Protein AF-A0A0M5JER2-F1 (afdb_monomer_lite)

Sequence (80 aa):
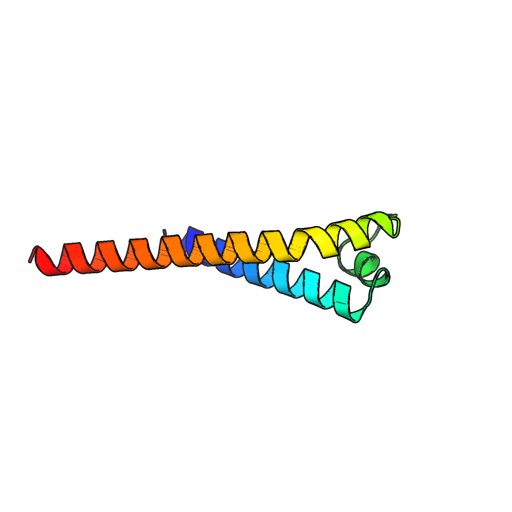MAYLLENLKASLEQTKERLNLLNERGVEALNILYPGLNYGGMLYYQLIETLPKQIEQLEKRIEEMENKEILKTNQLSDAI

Radius of gyration: 17.8 Å; chains: 1; bounding box: 37×17×54 Å

Structure (mmCIF, N/CA/C/O backbone):
data_AF-A0A0M5JER2-F1
#
_entry.id   AF-A0A0M5JER2-F1
#
loop_
_atom_site.group_PDB
_atom_site.id
_atom_site.type_symbol
_atom_site.label_atom_id
_atom_site.label_alt_id
_atom_site.label_comp_id
_atom_site.label_asym_id
_atom_site.label_entity_id
_atom_site.label_seq_id
_atom_site.pdbx_PDB_ins_code
_atom_site.Cartn_x
_atom_site.Cartn_y
_atom_site.Cartn_z
_atom_site.occupancy
_atom_site.B_iso_or_equiv
_atom_site.auth_seq_id
_atom_site.auth_comp_id
_atom_site.auth_asym_id
_atom_site.auth_atom_id
_atom_site.pdbx_PDB_model_num
ATOM 1 N N . MET A 1 1 ? -20.176 2.861 9.622 1.00 63.75 1 MET A N 1
ATOM 2 C CA . MET A 1 1 ? -18.786 2.610 10.051 1.00 63.75 1 MET A CA 1
ATOM 3 C C . MET A 1 1 ? -18.231 1.383 9.331 1.00 63.75 1 MET A C 1
ATOM 5 O O . MET A 1 1 ? -17.271 1.555 8.598 1.00 63.75 1 MET A O 1
ATOM 9 N N . ALA A 1 2 ? -18.933 0.241 9.365 1.00 69.69 2 ALA A N 1
ATOM 10 C CA . ALA A 1 2 ? -18.611 -0.972 8.591 1.00 69.69 2 ALA A CA 1
ATOM 11 C C . ALA A 1 2 ? -18.240 -0.735 7.107 1.00 69.69 2 ALA A C 1
ATOM 13 O O . ALA A 1 2 ? -17.159 -1.124 6.685 1.00 69.69 2 ALA A O 1
ATOM 14 N N . TYR A 1 3 ? -19.063 -0.000 6.344 1.00 84.06 3 TYR A N 1
ATOM 15 C CA . TYR A 1 3 ? -18.775 0.301 4.929 1.00 84.06 3 TYR A CA 1
ATOM 16 C C . TYR A 1 3 ? -17.483 1.116 4.721 1.00 84.06 3 TYR A C 1
ATOM 18 O O . TYR A 1 3 ? -16.778 0.944 3.735 1.00 84.06 3 TYR A O 1
ATOM 26 N N . LEU A 1 4 ? -17.140 2.008 5.658 1.00 89.12 4 LEU A N 1
ATOM 27 C CA . LEU A 1 4 ? -15.908 2.798 5.575 1.00 89.12 4 LEU A CA 1
ATOM 28 C C . LEU A 1 4 ? -14.674 1.926 5.840 1.00 89.12 4 LEU A C 1
ATOM 30 O O . LEU A 1 4 ? -13.676 2.060 5.136 1.00 89.12 4 LEU A O 1
ATOM 34 N N . LEU A 1 5 ? -14.756 1.034 6.830 1.00 91.44 5 LEU A N 1
ATOM 35 C CA . LEU A 1 5 ? -13.687 0.092 7.153 1.00 91.44 5 LEU A CA 1
ATOM 36 C C . LEU A 1 5 ? -13.436 -0.884 5.997 1.00 91.44 5 LEU A C 1
ATOM 38 O O . LEU A 1 5 ? -12.290 -1.101 5.616 1.00 91.44 5 LEU A O 1
ATOM 42 N N . GLU A 1 6 ? -14.503 -1.417 5.404 1.00 92.19 6 GLU A N 1
ATOM 43 C CA . GLU A 1 6 ? -14.431 -2.306 4.243 1.00 92.19 6 GLU A CA 1
ATOM 44 C C . GLU A 1 6 ? -13.794 -1.611 3.032 1.00 92.19 6 GLU A C 1
ATOM 46 O O . GLU A 1 6 ? -12.858 -2.143 2.438 1.00 92.19 6 GLU A O 1
ATOM 51 N N . ASN A 1 7 ? -14.198 -0.370 2.738 1.00 94.81 7 ASN A N 1
ATOM 52 C CA . ASN A 1 7 ? -13.581 0.422 1.670 1.00 94.81 7 ASN A CA 1
ATOM 53 C C . ASN A 1 7 ? -12.087 0.668 1.907 1.00 94.81 7 ASN A C 1
ATOM 55 O O . ASN A 1 7 ? -11.301 0.672 0.961 1.00 94.81 7 ASN A O 1
ATOM 59 N N . LEU A 1 8 ? -11.675 0.884 3.157 1.00 94.25 8 LEU A N 1
ATOM 60 C CA . LEU A 1 8 ? -10.267 1.109 3.477 1.00 94.25 8 LEU A CA 1
ATOM 61 C C . LEU A 1 8 ? -9.440 -0.169 3.378 1.00 94.25 8 LEU A C 1
ATOM 63 O O . LEU A 1 8 ? -8.324 -0.108 2.869 1.00 94.25 8 LEU A O 1
ATOM 67 N N . LYS A 1 9 ? -9.994 -1.319 3.776 1.00 95.25 9 LYS A N 1
ATOM 68 C CA . LYS A 1 9 ? -9.368 -2.630 3.557 1.00 95.25 9 LYS A CA 1
ATOM 69 C C . LYS A 1 9 ? -9.208 -2.925 2.065 1.00 95.25 9 LYS A C 1
ATOM 71 O O . LYS A 1 9 ? -8.108 -3.259 1.636 1.00 95.25 9 LYS A O 1
ATOM 76 N N . ALA A 1 10 ? -10.248 -2.686 1.264 1.00 96.81 10 ALA A N 1
ATOM 77 C CA . ALA A 1 10 ? -10.170 -2.825 -0.189 1.00 96.81 10 ALA A CA 1
ATOM 78 C C . ALA A 1 10 ? -9.115 -1.883 -0.802 1.00 96.81 10 ALA A C 1
ATOM 80 O O . ALA A 1 10 ? -8.304 -2.303 -1.625 1.00 96.81 10 ALA A O 1
ATOM 81 N N . SER A 1 11 ? -9.069 -0.621 -0.360 1.00 96.12 11 SER A N 1
ATOM 82 C CA . SER A 1 11 ? -8.056 0.342 -0.809 1.00 96.12 11 SER A CA 1
ATOM 83 C C . SER A 1 11 ? -6.637 -0.090 -0.430 1.00 96.12 11 SER A C 1
ATOM 85 O O . SER A 1 11 ? -5.710 0.115 -1.215 1.00 96.12 11 SER A O 1
ATOM 87 N N . LEU A 1 12 ? -6.444 -0.664 0.761 1.00 97.75 12 LEU A N 1
ATOM 88 C CA . LEU A 1 12 ? -5.156 -1.188 1.212 1.00 97.75 12 LEU A CA 1
ATOM 89 C C . LEU A 1 12 ? -4.693 -2.334 0.313 1.00 97.75 12 LEU A C 1
ATOM 91 O O . LEU A 1 12 ? -3.549 -2.329 -0.140 1.00 97.75 12 LEU A O 1
ATOM 95 N N . GLU A 1 13 ? -5.583 -3.279 0.025 1.00 97.69 13 GLU A N 1
ATOM 96 C CA . GLU A 1 13 ? -5.283 -4.446 -0.802 1.00 97.69 13 GLU A CA 1
ATOM 97 C C . GLU A 1 13 ? -4.904 -4.040 -2.227 1.00 97.69 13 GLU A C 1
ATOM 99 O O . GLU A 1 13 ? -3.815 -4.371 -2.691 1.00 97.69 13 GLU A O 1
ATOM 104 N N . GLN A 1 14 ? -5.696 -3.168 -2.855 1.00 96.69 14 GLN A N 1
ATOM 105 C CA . GLN A 1 14 ? -5.382 -2.610 -4.175 1.00 96.69 14 GLN A CA 1
ATOM 106 C C . GLN A 1 14 ? -4.036 -1.863 -4.202 1.00 96.69 14 GLN A C 1
ATOM 108 O O . GLN A 1 14 ? -3.303 -1.905 -5.192 1.00 96.69 14 GLN A O 1
ATOM 113 N N . THR A 1 15 ? -3.687 -1.165 -3.117 1.00 96.94 15 THR A N 1
ATOM 114 C CA . THR A 1 15 ? -2.413 -0.433 -3.017 1.00 96.94 15 THR A CA 1
ATOM 115 C C . THR A 1 15 ? -1.230 -1.397 -2.876 1.00 96.94 15 THR A C 1
ATOM 117 O O . THR A 1 15 ? -0.191 -1.185 -3.508 1.00 96.94 15 THR A O 1
ATOM 120 N 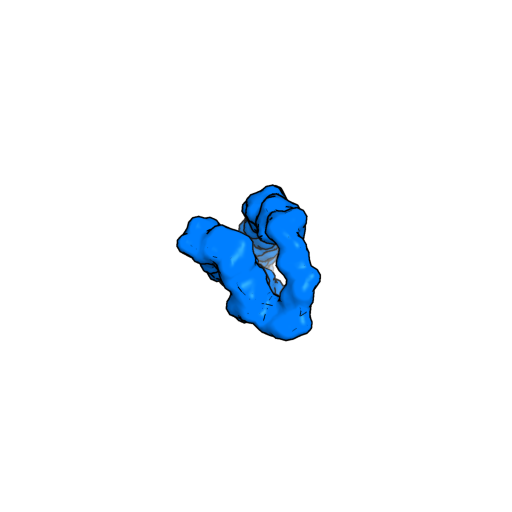N . LYS A 1 16 ? -1.394 -2.483 -2.108 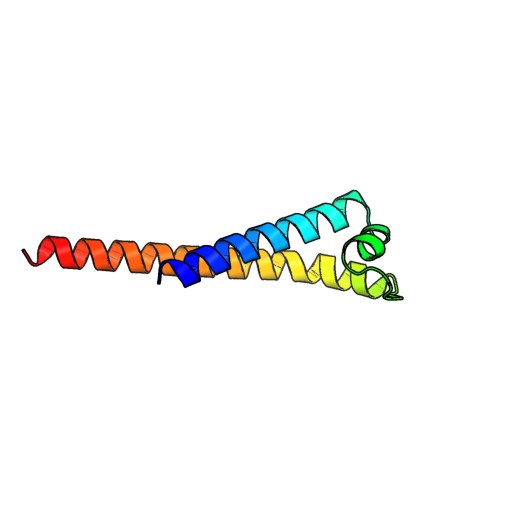1.00 97.88 16 LYS A N 1
ATOM 121 C CA . LYS A 1 16 ? -0.404 -3.563 -1.976 1.00 97.88 16 LYS A CA 1
ATOM 122 C C . LYS A 1 16 ? -0.194 -4.294 -3.298 1.00 97.88 16 LYS A C 1
ATOM 124 O O . LYS A 1 16 ? 0.951 -4.469 -3.705 1.00 97.88 16 LYS A O 1
ATOM 129 N N . GLU A 1 17 ? -1.269 -4.647 -3.997 1.00 97.00 17 GLU A N 1
ATOM 130 C CA . GLU A 1 17 ? -1.203 -5.273 -5.322 1.00 97.00 17 GLU A CA 1
ATOM 131 C C . GLU A 1 17 ? -0.462 -4.388 -6.326 1.00 97.00 17 GLU A C 1
ATOM 133 O O . GLU A 1 17 ? 0.416 -4.859 -7.049 1.00 97.00 17 GLU A O 1
ATOM 138 N N . ARG A 1 18 ? -0.756 -3.081 -6.328 1.00 95.88 18 ARG A N 1
ATOM 139 C CA . ARG A 1 18 ? -0.069 -2.116 -7.191 1.00 95.88 18 ARG A CA 1
ATOM 140 C C . ARG A 1 18 ? 1.432 -2.072 -6.912 1.00 95.88 18 ARG A C 1
ATOM 142 O O . ARG A 1 18 ? 2.221 -2.104 -7.854 1.00 95.88 18 ARG A O 1
ATOM 149 N N . LEU A 1 19 ? 1.823 -1.991 -5.639 1.00 97.06 19 LEU A N 1
ATOM 150 C CA . LEU A 1 19 ? 3.232 -1.993 -5.246 1.00 97.06 19 LEU A CA 1
ATOM 151 C C . LEU A 1 19 ? 3.914 -3.312 -5.622 1.00 97.06 19 LEU A C 1
ATOM 153 O O . LEU A 1 19 ? 5.026 -3.292 -6.145 1.00 97.06 19 LEU A O 1
ATOM 157 N N . ASN A 1 20 ? 3.246 -4.445 -5.403 1.00 97.25 20 ASN A N 1
ATOM 158 C CA . ASN A 1 20 ? 3.786 -5.752 -5.755 1.00 97.25 20 ASN A CA 1
ATOM 159 C C . ASN A 1 20 ? 4.041 -5.859 -7.263 1.00 97.25 20 ASN A C 1
ATOM 161 O O . ASN A 1 20 ? 5.138 -6.212 -7.681 1.00 97.25 20 ASN A O 1
ATOM 165 N N . LEU A 1 21 ? 3.077 -5.440 -8.085 1.00 96.06 21 LEU A N 1
ATOM 166 C CA . LEU A 1 21 ? 3.225 -5.463 -9.537 1.00 96.06 21 LEU A CA 1
ATOM 167 C C . LEU A 1 21 ? 4.379 -4.568 -10.022 1.00 96.06 21 LEU A C 1
ATOM 169 O O . LEU A 1 21 ? 5.109 -4.953 -10.937 1.00 96.06 21 LEU A O 1
ATOM 173 N N . LEU A 1 22 ? 4.567 -3.396 -9.401 1.00 94.81 22 LEU A N 1
ATOM 174 C CA . LEU A 1 22 ? 5.707 -2.512 -9.672 1.00 94.81 22 LEU A CA 1
ATOM 175 C C . LEU A 1 22 ? 7.038 -3.172 -9.287 1.00 94.81 22 LEU A C 1
ATOM 177 O O . LEU A 1 22 ? 7.986 -3.100 -10.061 1.00 94.81 22 LEU A O 1
ATOM 181 N N . ASN A 1 23 ? 7.115 -3.851 -8.142 1.00 94.81 23 ASN A N 1
ATOM 182 C CA . ASN A 1 23 ? 8.329 -4.557 -7.724 1.00 94.81 23 ASN A CA 1
ATOM 183 C C . ASN A 1 23 ? 8.652 -5.760 -8.625 1.00 94.81 23 ASN A C 1
ATOM 185 O O . ASN A 1 23 ? 9.819 -6.011 -8.912 1.00 94.81 23 ASN A O 1
ATOM 189 N N . GLU A 1 24 ? 7.635 -6.489 -9.088 1.00 96.50 24 GLU A N 1
ATOM 190 C CA . GLU A 1 24 ? 7.802 -7.670 -9.941 1.00 96.50 24 GLU A CA 1
ATOM 191 C C . GLU A 1 24 ? 8.211 -7.317 -11.375 1.00 96.50 24 GLU A C 1
ATOM 193 O O . GLU A 1 24 ? 9.028 -8.013 -11.975 1.00 96.50 24 GLU A O 1
ATOM 198 N N . ARG A 1 25 ? 7.619 -6.261 -11.949 1.00 93.38 25 ARG A N 1
ATOM 199 C CA . ARG A 1 25 ? 7.753 -5.935 -13.383 1.00 93.38 25 ARG A CA 1
ATOM 200 C C . ARG A 1 25 ? 8.493 -4.628 -13.659 1.00 93.38 25 ARG A C 1
ATOM 202 O O . ARG A 1 25 ? 8.668 -4.246 -14.814 1.00 93.38 25 ARG A O 1
ATOM 209 N N . GLY A 1 26 ? 8.921 -3.919 -12.620 1.00 91.31 26 GLY A N 1
ATOM 210 C CA . GLY A 1 26 ? 9.604 -2.639 -12.754 1.00 91.31 26 GLY A CA 1
ATOM 211 C C . GLY A 1 26 ? 8.753 -1.600 -13.492 1.00 91.31 26 GLY A C 1
ATOM 212 O O . GLY A 1 26 ? 7.535 -1.515 -13.328 1.00 91.31 26 GLY A O 1
ATOM 213 N N . VAL A 1 27 ? 9.401 -0.809 -14.350 1.00 90.44 27 VAL A N 1
ATOM 214 C CA . VAL A 1 27 ? 8.753 0.262 -15.129 1.00 90.44 27 VAL A CA 1
ATOM 215 C C . VAL A 1 27 ? 7.658 -0.280 -16.061 1.00 90.44 27 VAL A C 1
ATOM 217 O O . VAL A 1 27 ? 6.678 0.417 -16.315 1.00 90.44 27 VAL A O 1
ATOM 220 N N . GLU A 1 28 ? 7.762 -1.531 -16.526 1.00 90.19 28 GLU A N 1
ATOM 221 C CA . GLU A 1 28 ? 6.763 -2.142 -17.416 1.00 90.19 28 GLU A CA 1
ATOM 222 C C . GLU A 1 28 ? 5.393 -2.307 -16.748 1.00 90.19 28 GLU A C 1
ATOM 224 O O . GLU A 1 28 ? 4.366 -2.282 -17.431 1.00 90.19 28 GLU A O 1
ATOM 229 N N . ALA A 1 29 ? 5.354 -2.402 -15.414 1.00 92.06 29 ALA A N 1
ATOM 230 C CA . ALA A 1 29 ? 4.113 -2.449 -14.647 1.00 92.06 29 ALA A CA 1
ATOM 231 C C . ALA A 1 29 ? 3.206 -1.238 -14.923 1.00 92.06 29 ALA A C 1
ATOM 233 O O . ALA A 1 29 ? 1.983 -1.359 -14.843 1.00 92.06 29 ALA A O 1
ATOM 234 N N . LEU A 1 30 ? 3.778 -0.081 -15.286 1.00 90.88 30 LEU A N 1
ATOM 235 C CA . LEU A 1 30 ? 3.010 1.127 -15.597 1.00 90.88 30 LEU A CA 1
ATOM 236 C C . LEU A 1 30 ? 2.063 0.930 -16.784 1.00 90.88 30 LEU A C 1
ATOM 238 O O . LEU A 1 30 ? 0.966 1.478 -16.767 1.00 90.88 30 LEU A O 1
ATOM 242 N N . ASN A 1 31 ? 2.430 0.097 -17.762 1.00 89.31 31 ASN A N 1
ATOM 243 C CA . ASN A 1 31 ? 1.577 -0.194 -18.918 1.00 89.31 31 ASN A CA 1
ATOM 244 C C . ASN A 1 31 ? 0.338 -1.020 -18.541 1.00 89.31 31 ASN A C 1
ATOM 246 O O . ASN A 1 31 ? -0.677 -0.956 -19.229 1.00 89.31 31 ASN A O 1
ATOM 250 N N . ILE A 1 32 ? 0.427 -1.796 -17.458 1.00 90.38 32 ILE A N 1
ATOM 251 C CA . ILE A 1 32 ? -0.675 -2.613 -16.939 1.00 90.38 32 ILE A CA 1
ATOM 252 C C . ILE A 1 32 ? -1.557 -1.770 -16.018 1.00 90.38 32 ILE A C 1
ATOM 254 O O . ILE A 1 32 ? -2.778 -1.790 -16.132 1.00 90.38 32 ILE A O 1
ATOM 258 N N . LEU A 1 33 ? -0.931 -1.021 -15.108 1.00 88.88 33 LEU A N 1
ATOM 259 C CA . LEU A 1 33 ? -1.626 -0.210 -14.109 1.00 88.88 33 LEU A CA 1
ATOM 260 C C . LEU A 1 33 ? -2.316 1.008 -14.718 1.00 88.88 33 LEU A C 1
ATOM 262 O O . LEU A 1 33 ? -3.351 1.446 -14.218 1.00 88.88 33 LEU A O 1
ATOM 266 N N . TYR A 1 34 ? -1.731 1.561 -15.777 1.00 86.88 34 TYR A N 1
ATOM 267 C CA . TYR A 1 34 ? -2.196 2.784 -16.404 1.00 86.88 34 TYR A CA 1
ATOM 268 C C . TYR A 1 34 ? -2.090 2.704 -17.935 1.00 86.88 34 TYR A C 1
ATOM 270 O O . TYR A 1 34 ? -1.265 3.388 -18.553 1.00 86.88 34 TYR A O 1
ATOM 278 N N . PRO A 1 35 ? -2.921 1.862 -18.570 1.00 86.50 35 PRO A N 1
ATOM 279 C CA . PRO A 1 35 ? -2.856 1.641 -20.006 1.00 86.50 35 PRO A CA 1
ATOM 280 C C . PRO A 1 35 ? -3.153 2.926 -20.787 1.00 86.50 35 PRO A C 1
ATOM 282 O O . PRO A 1 35 ? -4.030 3.711 -20.426 1.00 86.50 35 PRO A O 1
ATOM 285 N N . GLY A 1 36 ? -2.426 3.132 -21.886 1.00 81.44 36 GLY A N 1
ATOM 286 C CA . GLY A 1 36 ? -2.624 4.274 -22.786 1.00 81.44 36 GLY A CA 1
ATOM 287 C C . GLY A 1 36 ? -2.034 5.598 -22.294 1.00 81.44 36 GLY A C 1
ATOM 288 O O . GLY A 1 36 ? -2.173 6.611 -22.978 1.00 81.44 36 GLY A O 1
ATOM 289 N N . LEU A 1 37 ? -1.353 5.604 -21.146 1.00 79.38 37 LEU A N 1
ATOM 290 C CA . LEU A 1 37 ? -0.675 6.782 -20.619 1.00 79.38 37 LEU A CA 1
ATOM 291 C C . LEU A 1 37 ? 0.833 6.655 -20.826 1.00 79.38 37 LEU A C 1
ATOM 293 O O . LEU A 1 37 ? 1.458 5.666 -20.454 1.00 79.38 37 LEU A O 1
ATOM 297 N N . ASN A 1 38 ? 1.420 7.675 -21.452 1.00 70.38 38 ASN A N 1
ATOM 298 C CA . ASN A 1 38 ? 2.831 7.686 -21.818 1.00 70.38 38 ASN A CA 1
ATOM 299 C C . ASN A 1 38 ? 3.662 8.201 -20.634 1.00 70.38 38 ASN A C 1
ATOM 301 O O . ASN A 1 38 ? 4.119 9.344 -20.609 1.00 70.38 38 ASN A O 1
ATOM 305 N N . TYR A 1 39 ? 3.760 7.385 -19.588 1.00 71.00 39 TYR A N 1
ATOM 306 C CA . TYR A 1 39 ? 4.517 7.734 -18.395 1.00 71.00 39 TYR A CA 1
ATOM 307 C C . TYR A 1 39 ? 5.993 7.393 -18.560 1.00 71.00 39 TYR A C 1
ATOM 309 O O . TYR A 1 39 ? 6.358 6.286 -18.944 1.00 71.00 39 TYR A O 1
ATOM 317 N N . GLY A 1 40 ? 6.861 8.345 -18.222 1.00 71.00 40 GLY A N 1
ATOM 318 C CA . GLY A 1 40 ? 8.290 8.076 -18.106 1.00 71.00 40 GLY A CA 1
ATOM 319 C C . GLY A 1 40 ? 8.618 7.283 -16.838 1.00 71.00 40 GLY A C 1
ATOM 320 O O . GLY A 1 40 ? 7.846 7.272 -15.877 1.00 71.00 40 GLY A O 1
ATOM 321 N N . GLY A 1 41 ? 9.822 6.703 -16.785 1.00 79.69 41 GLY A N 1
ATOM 322 C CA . GLY A 1 41 ? 10.327 5.980 -15.607 1.00 79.69 41 GLY A CA 1
ATOM 323 C C . GLY A 1 41 ? 10.313 6.789 -14.300 1.00 79.69 41 GLY A C 1
ATOM 324 O O . GLY A 1 41 ? 10.342 6.209 -13.222 1.00 79.69 41 GLY A O 1
ATOM 325 N N . MET A 1 42 ? 10.186 8.120 -14.362 1.00 88.38 42 MET A N 1
ATOM 326 C CA . MET A 1 42 ? 10.001 8.974 -13.184 1.00 88.38 42 MET A CA 1
ATOM 327 C C . MET A 1 42 ? 8.744 8.611 -12.377 1.00 88.38 42 MET A C 1
ATOM 329 O O . MET A 1 42 ? 8.819 8.576 -11.150 1.00 88.38 42 MET A O 1
ATOM 333 N N . LEU A 1 43 ? 7.621 8.286 -13.034 1.00 90.06 43 LEU A N 1
ATOM 334 C CA . LEU A 1 43 ? 6.402 7.883 -12.323 1.00 90.06 43 LEU A CA 1
ATOM 335 C C . LEU A 1 43 ? 6.627 6.582 -11.547 1.00 90.06 43 LEU A C 1
ATOM 337 O O . LEU A 1 43 ? 6.174 6.457 -10.414 1.00 90.06 43 LEU A O 1
ATOM 341 N N . TYR A 1 44 ? 7.353 5.629 -12.135 1.00 92.75 44 TYR A N 1
ATOM 342 C CA . TYR A 1 44 ? 7.691 4.374 -11.468 1.00 92.75 44 TYR A CA 1
ATOM 343 C C . TYR A 1 44 ? 8.423 4.638 -10.147 1.00 92.75 44 TYR A C 1
ATOM 345 O O . TYR A 1 44 ? 7.976 4.177 -9.099 1.00 92.75 44 TYR A O 1
ATOM 353 N N . TYR A 1 45 ? 9.491 5.442 -10.171 1.00 93.00 45 TYR A N 1
ATOM 354 C CA . TYR A 1 45 ? 10.257 5.745 -8.959 1.00 93.00 45 TYR A CA 1
ATOM 355 C C . TYR A 1 45 ? 9.430 6.506 -7.917 1.00 93.00 45 TYR A C 1
ATOM 357 O O . TYR A 1 45 ? 9.510 6.194 -6.731 1.00 93.00 45 TYR A O 1
ATOM 365 N N . GLN A 1 46 ? 8.583 7.444 -8.350 1.00 94.06 46 GLN A N 1
ATOM 366 C CA . GLN A 1 46 ? 7.660 8.143 -7.452 1.00 94.06 46 GLN A CA 1
ATOM 367 C C . GLN A 1 46 ? 6.668 7.185 -6.780 1.00 94.06 46 GLN A C 1
ATOM 369 O O . GLN A 1 46 ? 6.407 7.306 -5.583 1.00 94.06 46 GLN A O 1
ATOM 374 N N . LEU A 1 47 ? 6.114 6.223 -7.522 1.00 94.25 47 LEU A N 1
ATOM 375 C CA . LEU A 1 47 ? 5.186 5.235 -6.972 1.00 94.25 47 LEU A CA 1
ATOM 376 C C . LEU A 1 47 ? 5.892 4.286 -5.999 1.00 94.25 47 LEU A C 1
ATOM 378 O O . LEU A 1 47 ? 5.372 4.053 -4.911 1.00 94.25 47 LEU A O 1
ATOM 382 N N . ILE A 1 48 ? 7.090 3.806 -6.335 1.00 95.44 48 ILE A N 1
ATOM 383 C CA . ILE A 1 48 ? 7.899 2.970 -5.435 1.00 95.44 48 ILE A CA 1
ATOM 384 C C . ILE A 1 48 ? 8.207 3.695 -4.117 1.00 95.44 48 ILE A C 1
ATOM 386 O O . ILE A 1 48 ? 8.162 3.078 -3.057 1.00 95.44 48 ILE A O 1
ATOM 390 N N . GLU A 1 49 ? 8.466 5.003 -4.150 1.00 95.44 49 GLU A N 1
ATOM 391 C CA . GLU A 1 49 ? 8.748 5.771 -2.932 1.00 95.44 49 GLU A CA 1
ATOM 392 C C . GLU A 1 49 ? 7.490 6.072 -2.092 1.00 95.44 49 GLU A C 1
ATOM 394 O O . GLU A 1 49 ? 7.544 6.142 -0.860 1.00 95.44 49 GLU A O 1
ATOM 399 N N . THR A 1 50 ? 6.344 6.289 -2.741 1.00 96.50 50 THR A N 1
ATOM 400 C CA . THR A 1 50 ? 5.137 6.810 -2.076 1.00 96.50 50 THR A CA 1
ATOM 401 C C . THR A 1 50 ? 4.136 5.736 -1.672 1.00 96.50 50 THR A C 1
ATOM 403 O O . THR A 1 50 ? 3.471 5.902 -0.649 1.00 96.50 50 THR A O 1
ATOM 406 N N . LEU A 1 51 ? 4.025 4.634 -2.418 1.00 96.81 51 LEU A N 1
ATOM 407 C CA . LEU A 1 51 ? 3.077 3.558 -2.117 1.00 96.81 51 LEU A CA 1
ATOM 408 C C . LEU A 1 51 ? 3.324 2.898 -0.749 1.00 96.81 51 LEU A C 1
ATOM 410 O O . LEU A 1 51 ? 2.341 2.709 -0.034 1.00 96.81 51 LEU A O 1
ATOM 414 N N . PRO A 1 52 ? 4.570 2.620 -0.306 1.00 97.88 52 PRO A N 1
ATOM 415 C CA . PRO A 1 52 ? 4.805 2.076 1.034 1.00 97.88 52 PRO A CA 1
ATOM 416 C C . PRO A 1 52 ? 4.267 2.982 2.149 1.00 97.88 52 PRO A C 1
ATOM 418 O O . PRO A 1 52 ? 3.622 2.508 3.080 1.00 97.88 52 PRO A O 1
ATOM 421 N N . LYS A 1 53 ? 4.447 4.303 2.014 1.00 97.50 53 LYS A N 1
ATOM 422 C CA . LYS A 1 53 ? 3.929 5.292 2.974 1.00 97.50 53 LYS A CA 1
ATOM 423 C C . LYS A 1 53 ? 2.396 5.316 2.984 1.00 97.50 53 LYS A C 1
ATOM 425 O O . LYS A 1 53 ? 1.785 5.474 4.035 1.00 97.50 53 LYS A O 1
ATOM 430 N N . GLN A 1 54 ? 1.760 5.164 1.820 1.00 96.81 54 GLN A N 1
ATOM 431 C CA . GLN A 1 54 ? 0.297 5.089 1.719 1.00 96.81 54 GLN A CA 1
ATOM 432 C C . GLN A 1 54 ? -0.254 3.816 2.373 1.00 96.81 54 GLN A C 1
ATOM 434 O O . GLN A 1 54 ? -1.268 3.886 3.064 1.00 96.81 54 GLN A O 1
ATOM 439 N N . ILE A 1 55 ? 0.425 2.679 2.194 1.00 98.12 55 ILE A N 1
ATOM 440 C CA . ILE A 1 55 ? 0.081 1.404 2.838 1.00 98.12 55 ILE A CA 1
ATOM 441 C C . ILE A 1 55 ? 0.109 1.559 4.360 1.00 98.12 55 ILE A C 1
ATOM 443 O O . ILE A 1 55 ? -0.898 1.282 5.005 1.00 98.12 55 ILE A O 1
ATOM 447 N N . GLU A 1 56 ? 1.196 2.100 4.914 1.00 97.81 56 GLU A N 1
ATOM 448 C CA . GLU A 1 56 ? 1.332 2.329 6.360 1.00 97.81 56 GLU A CA 1
ATOM 449 C C . GLU A 1 56 ? 0.211 3.235 6.907 1.00 97.81 56 GLU A C 1
ATOM 451 O O . GLU A 1 56 ? -0.398 2.958 7.941 1.00 97.81 56 GLU A O 1
ATOM 456 N N . GLN A 1 57 ? -0.122 4.313 6.189 1.00 97.31 57 GLN A N 1
ATOM 457 C CA . GLN A 1 57 ? -1.206 5.217 6.584 1.00 97.31 57 GLN A CA 1
ATOM 458 C C . GLN A 1 57 ? -2.583 4.547 6.556 1.00 97.31 57 GLN A C 1
ATOM 460 O O . GLN A 1 57 ? -3.425 4.841 7.410 1.00 97.31 57 GLN A O 1
ATOM 465 N N . LEU A 1 58 ? -2.836 3.680 5.574 1.00 97.19 58 LEU A N 1
ATOM 466 C CA . LEU A 1 58 ? -4.080 2.920 5.476 1.00 97.19 58 LEU A CA 1
ATOM 467 C C . LEU A 1 58 ? -4.181 1.886 6.601 1.00 97.19 58 LEU A C 1
ATOM 469 O O . LEU A 1 58 ? -5.220 1.825 7.254 1.00 97.19 58 LEU A O 1
ATOM 473 N N . GLU A 1 59 ? -3.105 1.147 6.877 1.00 97.50 59 GLU A N 1
ATOM 474 C CA . GLU A 1 59 ? -3.032 0.177 7.979 1.00 97.50 59 GLU A CA 1
ATOM 475 C C . GLU A 1 59 ? -3.313 0.844 9.324 1.00 97.50 59 GLU A C 1
ATOM 477 O O . GLU A 1 59 ? -4.217 0.420 10.045 1.00 97.50 59 GLU A O 1
ATOM 482 N N . LYS A 1 60 ? -2.644 1.966 9.604 1.00 96.94 60 LYS A N 1
ATOM 483 C CA . LYS A 1 60 ? -2.870 2.733 10.832 1.00 96.94 60 LYS A CA 1
ATOM 484 C C . LYS A 1 60 ? -4.320 3.204 10.966 1.00 96.94 60 LYS A C 1
ATOM 486 O O . LYS A 1 60 ? -4.909 3.126 12.040 1.00 96.94 60 LYS A O 1
ATOM 491 N N . ARG A 1 61 ? -4.925 3.703 9.883 1.00 95.12 61 ARG A N 1
ATOM 492 C CA . ARG A 1 61 ? -6.326 4.159 9.907 1.00 95.12 61 ARG A CA 1
ATOM 493 C C . ARG A 1 61 ? -7.297 3.014 10.164 1.00 95.12 61 ARG A C 1
ATOM 495 O O . ARG A 1 61 ? -8.259 3.213 10.904 1.00 95.12 61 ARG A O 1
ATOM 502 N N . ILE A 1 62 ? -7.069 1.856 9.543 1.00 95.44 62 ILE A N 1
ATOM 503 C CA . ILE A 1 62 ? -7.870 0.643 9.746 1.00 95.44 62 ILE A CA 1
ATOM 504 C C . ILE A 1 62 ? -7.802 0.231 11.217 1.00 95.44 62 ILE A C 1
ATOM 506 O O . ILE A 1 62 ? -8.851 0.127 11.850 1.00 95.44 62 ILE A O 1
ATOM 510 N N . GLU A 1 63 ? -6.596 0.127 11.779 1.00 95.12 63 GLU A N 1
ATOM 511 C CA . GLU A 1 63 ? -6.379 -0.216 13.189 1.00 95.12 63 GLU A CA 1
ATOM 512 C C . GLU A 1 63 ? -7.087 0.772 14.133 1.00 95.12 63 GLU A C 1
ATOM 514 O O . GLU A 1 63 ? -7.802 0.376 15.055 1.00 95.12 63 GLU A O 1
ATOM 519 N N . GLU A 1 64 ? -6.961 2.079 13.885 1.00 93.56 64 GLU A N 1
ATOM 520 C CA . GLU A 1 64 ? -7.639 3.1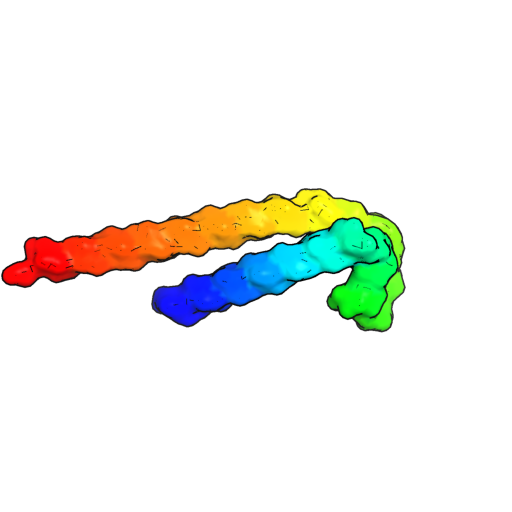05 14.682 1.00 93.56 64 GLU A CA 1
ATOM 521 C C . GLU A 1 64 ? -9.169 2.972 14.656 1.00 93.56 64 GLU A C 1
ATOM 523 O O . GLU A 1 64 ? -9.830 3.293 15.648 1.00 93.56 64 GLU A O 1
ATOM 528 N N . MET A 1 65 ? -9.759 2.548 13.536 1.00 91.94 65 MET A N 1
ATOM 529 C CA . MET A 1 65 ? -11.206 2.340 13.452 1.00 91.94 65 MET A CA 1
ATOM 530 C C . MET A 1 65 ? -11.652 1.041 14.100 1.00 91.94 65 MET A C 1
ATOM 532 O O . MET A 1 65 ? -12.648 1.072 14.818 1.00 91.94 65 MET A O 1
ATOM 536 N N . GLU A 1 66 ? -10.919 -0.053 13.908 1.00 90.81 66 GLU A N 1
ATOM 537 C CA . GLU A 1 66 ? -11.213 -1.333 14.561 1.00 90.81 66 GLU A CA 1
ATOM 538 C C . GLU A 1 66 ? -11.163 -1.178 16.086 1.00 90.81 66 GLU A C 1
ATOM 540 O O . GLU A 1 66 ? -12.113 -1.538 16.782 1.00 90.81 66 GLU A O 1
ATOM 545 N N . ASN A 1 67 ? -10.136 -0.502 16.607 1.00 89.06 67 ASN A N 1
ATOM 546 C CA . ASN A 1 67 ? -10.020 -0.200 18.034 1.00 89.06 67 ASN A CA 1
ATOM 547 C C . ASN A 1 67 ? -11.174 0.679 18.550 1.00 89.06 67 ASN A C 1
ATOM 549 O O . ASN A 1 67 ? -11.678 0.469 19.656 1.00 89.06 67 ASN A O 1
ATOM 553 N N . LYS A 1 68 ? -11.639 1.652 17.752 1.00 86.31 68 LYS A N 1
ATOM 554 C CA . LYS A 1 68 ? -12.809 2.482 18.100 1.00 86.31 68 LYS A CA 1
ATOM 555 C C . LYS A 1 68 ? -14.114 1.688 18.098 1.00 86.31 68 LYS A C 1
ATOM 557 O O . LYS A 1 68 ? -14.998 2.005 18.892 1.00 86.31 68 LYS A O 1
ATOM 562 N N . GLU A 1 69 ? -14.270 0.710 17.210 1.00 79.62 69 GLU A N 1
ATOM 563 C CA . GLU A 1 69 ? -15.450 -0.160 17.189 1.00 79.62 69 GLU A CA 1
ATOM 564 C C . GLU A 1 69 ? -15.467 -1.089 18.408 1.00 79.62 69 GLU A C 1
ATOM 566 O O . GLU A 1 69 ? -16.487 -1.141 19.094 1.00 79.62 69 GLU A O 1
ATOM 571 N N . ILE A 1 70 ? -14.327 -1.694 18.758 1.00 76.50 70 ILE A N 1
ATOM 572 C CA . ILE A 1 70 ? -14.180 -2.545 19.953 1.00 76.50 70 ILE A CA 1
ATOM 573 C C . ILE A 1 70 ? -14.459 -1.759 21.244 1.00 76.50 70 ILE A C 1
ATOM 575 O O . ILE A 1 70 ? -15.174 -2.226 22.133 1.00 76.50 70 ILE A O 1
ATOM 579 N N . LEU A 1 71 ? -13.932 -0.535 21.364 1.00 74.56 71 LEU A N 1
ATOM 580 C CA . LEU A 1 71 ? -14.174 0.290 22.551 1.00 74.56 71 LEU A CA 1
ATOM 581 C C . LEU A 1 71 ? -15.666 0.622 22.713 1.00 74.56 71 LEU A C 1
ATOM 583 O O . LEU A 1 71 ? -16.193 0.564 23.822 1.00 74.56 71 LEU A O 1
ATOM 587 N N . LYS A 1 72 ? -16.361 0.925 21.609 1.00 70.31 72 LYS A N 1
ATOM 588 C CA . LYS A 1 72 ? -17.804 1.196 21.628 1.00 70.31 72 LYS A CA 1
ATOM 589 C C . LYS A 1 72 ? -18.615 -0.033 22.026 1.00 70.31 72 LYS A C 1
ATOM 591 O O . LYS A 1 72 ? -19.559 0.110 22.797 1.00 70.31 72 LYS A O 1
ATOM 596 N N . THR A 1 73 ? -18.269 -1.221 21.528 1.00 69.31 73 THR A N 1
ATOM 597 C CA . THR A 1 73 ? -18.980 -2.454 21.902 1.00 69.31 73 THR A CA 1
ATOM 598 C C . THR A 1 73 ? -18.808 -2.780 23.381 1.00 69.31 73 THR A C 1
ATOM 600 O O . THR A 1 73 ? -19.777 -3.163 24.029 1.00 69.31 73 THR A O 1
ATOM 603 N N . ASN A 1 74 ? -17.617 -2.548 23.940 1.00 67.75 74 ASN A N 1
ATOM 604 C CA . ASN A 1 74 ? -17.356 -2.798 25.358 1.00 67.75 74 ASN A CA 1
ATOM 605 C C . ASN A 1 74 ? -18.121 -1.811 26.260 1.00 67.75 74 ASN A C 1
ATOM 607 O O . ASN A 1 74 ? -18.752 -2.231 27.222 1.00 67.75 74 ASN A O 1
ATOM 611 N N . GLN A 1 75 ? -18.181 -0.524 25.894 1.00 64.31 75 GLN A N 1
ATOM 612 C CA . GLN A 1 75 ? -18.968 0.479 26.633 1.00 64.31 75 GLN A CA 1
ATOM 613 C C . GLN A 1 75 ? -20.482 0.206 26.627 1.00 64.31 75 GLN A C 1
ATOM 615 O O . GLN A 1 75 ? -21.174 0.569 27.573 1.00 64.31 75 GLN A O 1
ATOM 620 N N . LEU A 1 76 ? -21.006 -0.414 25.565 1.00 61.09 76 LEU A N 1
ATOM 621 C CA . LEU A 1 76 ? -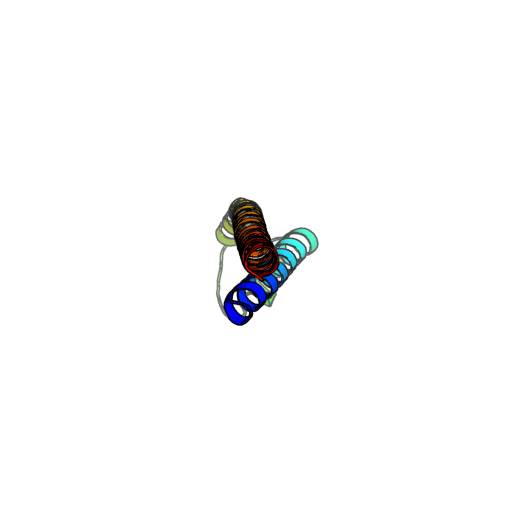22.407 -0.842 25.481 1.00 61.09 76 LEU A CA 1
ATOM 622 C C . LEU A 1 76 ? -22.692 -2.088 26.332 1.00 61.09 76 LEU A C 1
ATOM 624 O O . LEU A 1 76 ? -23.807 -2.225 26.825 1.00 61.09 76 LEU A O 1
ATOM 628 N N . SER A 1 77 ? -21.706 -2.972 26.513 1.00 61.62 77 SER A N 1
ATOM 629 C CA . SER A 1 77 ? -21.838 -4.171 27.350 1.00 61.62 77 SER A CA 1
ATOM 630 C C . SER A 1 77 ? -21.832 -3.858 28.847 1.00 61.62 77 SER A C 1
ATOM 632 O O . SER A 1 77 ? -22.477 -4.574 29.600 1.00 61.62 77 SER A O 1
ATOM 634 N N . ASP A 1 78 ? -21.125 -2.809 29.274 1.00 58.78 78 ASP A N 1
ATOM 635 C CA . ASP A 1 78 ? -21.035 -2.411 30.689 1.00 58.78 78 ASP A CA 1
ATOM 636 C C . ASP A 1 78 ? -22.238 -1.566 31.163 1.00 58.78 78 ASP A C 1
ATOM 638 O O . ASP A 1 78 ? -22.357 -1.253 32.348 1.00 58.78 78 ASP A O 1
ATOM 642 N N . ALA A 1 79 ? -23.119 -1.156 30.244 1.00 56.81 79 ALA A N 1
ATOM 643 C CA . ALA A 1 79 ? -24.264 -0.283 30.515 1.00 56.81 79 ALA A CA 1
ATOM 644 C C . ALA A 1 79 ? -25.612 -1.026 30.661 1.00 56.81 79 ALA A C 1
ATOM 646 O O . ALA A 1 79 ? -26.645 -0.366 30.803 1.00 56.81 79 ALA A O 1
ATOM 647 N N . ILE A 1 80 ? -25.612 -2.365 30.603 1.00 50.62 80 ILE A N 1
ATOM 648 C CA . ILE A 1 80 ? -26.787 -3.252 30.731 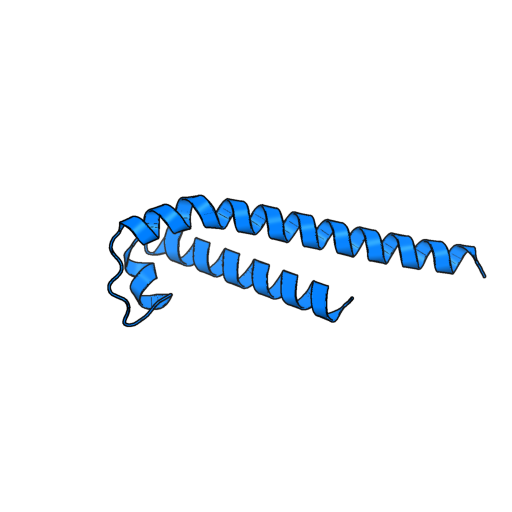1.00 50.62 80 ILE A CA 1
ATOM 649 C C . ILE A 1 80 ? -26.622 -4.110 31.986 1.00 50.62 80 ILE A C 1
ATOM 651 O O . ILE A 1 80 ? -27.621 -4.247 32.728 1.00 50.62 80 ILE A O 1
#

pLDDT: mean 87.62, std 11.97, range [50.62, 98.12]

Secondary structure (DSSP, 8-state):
-HHHHHHHHHHHHHHHHHHHHHHHHGGGHHHHHSTT----HHHHHHHHHHHHHHHHHHHHHHHHHHHHHHHHHHHHHTT-

Foldseek 3Di:
DVVVLVVLVVVLVVLVVLLVLCVVPPPVSCCVVPPPDPDDSVVSVVSNVCSVVVNVVSVVVSVVVVVVVVVVVVVVVVVD